Protein AF-A0A1J5PMN8-F1 (afdb_monomer)

InterPro domains:
  IPR001736 Phospholipase D/Transphosphatidylase [PS50035] (38-65)
  IPR025202 Cardiolipin synthase-like, phospholipase D-like domain [PF13091] (2-88)

Solvent-accessible surface area (backbone atoms only — not comparable to full-atom values): 7865 Å² total; per-residue (Å²): 140,86,50,77,46,81,40,65,54,76,64,94,46,71,68,59,50,45,34,53,51,46,50,47,54,55,41,44,73,73,63,36,45,40,27,30,34,70,90,63,89,69,78,79,35,69,50,67,49,95,42,48,26,27,38,47,32,80,54,60,102,42,67,70,44,77,74,75,51,95,64,65,68,48,77,44,82,36,44,71,58,12,40,54,51,48,51,52,53,55,58,52,51,77,72,25,49,78,61,46,80,81,67,61,57,80,78,54,63,80,85,55,48,65,60,38,40,50,52,37,49,51,50,50,49,60,52,60,60,68,76,80,121

Sequence (133 aa):
MRVTLLLQGRVDYRAAAWAARALYRELIAAGVRIYEYQRAYLHGKVAVVDETWATVGSSNIDPLSLLVNREANLLVRDPHFAHALAEHVRGELVHALPINHANLDKRVAWWIRPLVALAARLFIAIAGGARNY

Structure (mmCIF, N/CA/C/O backbone):
data_AF-A0A1J5PMN8-F1
#
_entry.id   AF-A0A1J5PMN8-F1
#
loop_
_atom_site.group_PDB
_atom_site.id
_atom_site.type_symbol
_atom_site.label_atom_id
_atom_site.label_alt_id
_atom_site.label_comp_id
_atom_site.label_asym_id
_atom_site.label_entity_id
_atom_site.label_seq_id
_atom_site.pdbx_PDB_ins_code
_atom_site.Cartn_x
_atom_site.Cartn_y
_atom_site.Cartn_z
_atom_site.occupancy
_atom_site.B_iso_or_equiv
_atom_site.auth_seq_id
_atom_site.auth_comp_id
_atom_site.auth_asym_id
_atom_site.auth_atom_id
_atom_site.pdbx_PDB_model_num
ATOM 1 N N . MET A 1 1 ? -14.250 -4.004 -6.377 1.00 67.12 1 MET A N 1
ATOM 2 C CA . MET A 1 1 ? -13.428 -3.660 -5.193 1.00 67.12 1 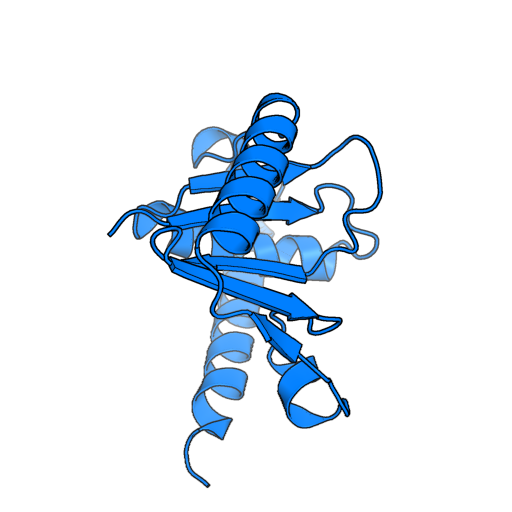MET A CA 1
ATOM 3 C C . MET A 1 1 ? -12.498 -2.509 -5.538 1.00 67.12 1 MET A C 1
ATOM 5 O O . MET A 1 1 ? -12.070 -2.425 -6.682 1.00 67.12 1 MET A O 1
ATOM 9 N N . ARG A 1 2 ? -12.218 -1.611 -4.588 1.00 84.25 2 ARG A N 1
ATOM 10 C CA . ARG A 1 2 ? -11.288 -0.484 -4.763 1.00 84.25 2 ARG A CA 1
ATOM 11 C C . ARG A 1 2 ? -10.089 -0.712 -3.851 1.00 84.25 2 ARG A C 1
ATOM 13 O O . ARG A 1 2 ? -10.276 -0.823 -2.648 1.00 84.25 2 ARG A O 1
ATOM 20 N N . VAL A 1 3 ? -8.889 -0.769 -4.422 1.00 86.62 3 VAL A N 1
ATOM 21 C CA . VAL A 1 3 ? -7.642 -0.966 -3.671 1.00 86.62 3 VAL A CA 1
ATOM 22 C C . VAL A 1 3 ? -6.749 0.248 -3.880 1.00 86.62 3 VAL A C 1
ATOM 24 O O . VAL A 1 3 ? -6.505 0.660 -5.018 1.00 86.62 3 VAL A O 1
ATOM 27 N N . THR A 1 4 ? -6.266 0.810 -2.776 1.00 88.31 4 THR A N 1
ATOM 28 C CA . THR A 1 4 ? -5.310 1.916 -2.768 1.00 88.31 4 THR A CA 1
ATOM 29 C C . THR A 1 4 ? -4.078 1.484 -1.989 1.00 88.31 4 THR A C 1
ATOM 31 O O . THR A 1 4 ? -4.200 1.003 -0.867 1.00 88.31 4 THR A O 1
ATOM 34 N N . LEU A 1 5 ? -2.904 1.664 -2.583 1.00 87.44 5 LEU A N 1
ATOM 35 C CA . LEU A 1 5 ? -1.612 1.371 -1.979 1.00 87.44 5 LEU A CA 1
ATOM 36 C C . LEU A 1 5 ? -0.842 2.673 -1.776 1.00 87.44 5 LEU A C 1
ATOM 38 O O . LEU A 1 5 ? -0.672 3.449 -2.718 1.00 87.44 5 LEU A O 1
ATOM 42 N N . LEU A 1 6 ? -0.356 2.881 -0.556 1.00 85.25 6 LEU A N 1
ATOM 43 C CA . LEU A 1 6 ? 0.591 3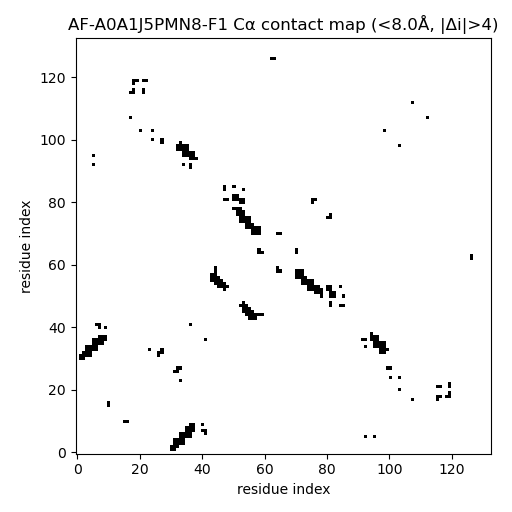.934 -0.209 1.00 85.25 6 LEU A CA 1
ATOM 44 C C . LEU A 1 6 ? 1.936 3.273 0.093 1.00 85.25 6 LEU A C 1
ATOM 46 O O . LEU A 1 6 ? 2.034 2.449 0.998 1.00 85.25 6 LEU A O 1
ATOM 50 N N . LEU A 1 7 ? 2.951 3.598 -0.699 1.00 83.31 7 LEU A N 1
ATOM 51 C CA . LEU A 1 7 ? 4.252 2.935 -0.684 1.00 83.31 7 LEU A CA 1
ATOM 52 C C . LEU A 1 7 ? 5.370 3.947 -0.459 1.00 83.31 7 LEU A C 1
ATOM 54 O O . LEU A 1 7 ? 5.228 5.132 -0.753 1.00 83.31 7 LEU A O 1
ATOM 58 N N . GLN A 1 8 ? 6.504 3.481 0.053 1.00 79.19 8 GLN A N 1
ATOM 59 C CA . GLN A 1 8 ? 7.666 4.333 0.272 1.00 79.19 8 GLN A CA 1
ATOM 60 C C . GLN A 1 8 ? 8.294 4.745 -1.068 1.00 79.19 8 GLN A C 1
ATOM 62 O O . GLN A 1 8 ? 8.717 3.899 -1.853 1.00 79.19 8 GLN A O 1
ATOM 67 N N . GLY A 1 9 ? 8.392 6.053 -1.322 1.00 70.38 9 GLY A N 1
ATOM 68 C CA . GLY A 1 9 ? 8.978 6.596 -2.551 1.00 70.38 9 GLY A CA 1
ATOM 69 C C . GLY A 1 9 ? 10.508 6.686 -2.543 1.00 70.38 9 GLY A C 1
ATOM 70 O O .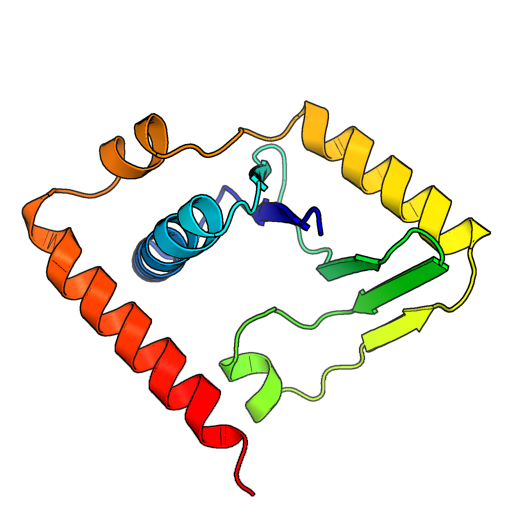 GLY A 1 9 ? 11.135 6.665 -3.605 1.00 70.38 9 GLY A O 1
ATOM 71 N N . ARG A 1 10 ? 11.136 6.771 -1.359 1.00 66.44 10 ARG A N 1
ATOM 72 C CA . ARG A 1 10 ? 12.602 6.720 -1.220 1.00 66.44 10 ARG A CA 1
ATOM 73 C C . ARG A 1 10 ? 13.063 5.272 -1.111 1.00 66.44 10 ARG A C 1
ATOM 75 O O . ARG A 1 10 ? 12.791 4.622 -0.109 1.00 66.44 10 ARG A O 1
ATOM 82 N N . VAL A 1 11 ? 13.761 4.787 -2.134 1.00 62.72 11 VAL A N 1
ATOM 83 C CA . VAL A 1 11 ? 14.278 3.416 -2.165 1.00 62.72 11 VAL A CA 1
ATOM 84 C C . VAL A 1 11 ? 15.786 3.431 -1.946 1.00 62.72 11 VAL A C 1
ATOM 86 O O . VAL A 1 11 ? 16.504 4.033 -2.743 1.00 62.72 11 VAL A O 1
ATOM 89 N N . ASP A 1 12 ? 16.257 2.729 -0.914 1.00 58.50 12 ASP A N 1
ATOM 90 C CA . ASP A 1 12 ? 17.692 2.584 -0.620 1.00 58.50 12 ASP A CA 1
ATOM 91 C C . ASP A 1 12 ? 18.410 1.693 -1.651 1.00 58.50 12 ASP A C 1
ATOM 93 O O . ASP A 1 12 ? 19.581 1.896 -1.965 1.00 58.50 12 ASP A O 1
ATOM 97 N N . TYR A 1 13 ? 17.687 0.744 -2.259 1.00 63.06 13 TYR A N 1
ATOM 98 C CA . TYR A 1 13 ? 18.232 -0.221 -3.217 1.00 63.06 13 TYR A CA 1
ATOM 99 C C . TYR A 1 13 ? 17.570 -0.106 -4.596 1.00 63.06 13 TYR A C 1
ATOM 101 O O . TYR A 1 13 ? 16.401 -0.444 -4.794 1.00 63.06 13 TYR A O 1
ATOM 109 N N . ARG A 1 14 ? 18.347 0.307 -5.606 1.00 63.62 14 ARG A N 1
ATOM 110 C CA . ARG A 1 14 ? 17.866 0.506 -6.991 1.00 63.62 14 ARG A CA 1
ATOM 111 C C . ARG A 1 14 ? 17.273 -0.762 -7.619 1.00 63.62 14 ARG A C 1
ATOM 113 O O . ARG A 1 14 ? 16.316 -0.659 -8.380 1.00 63.62 14 ARG A O 1
ATOM 120 N N . ALA A 1 15 ? 17.798 -1.940 -7.276 1.00 61.47 15 ALA A N 1
ATOM 121 C CA . ALA A 1 15 ? 17.284 -3.222 -7.760 1.00 61.47 15 ALA A CA 1
ATOM 122 C C . ALA A 1 15 ? 15.874 -3.528 -7.223 1.00 61.47 15 ALA A C 1
ATOM 124 O O . ALA A 1 15 ? 14.987 -3.889 -7.997 1.00 61.47 15 ALA A O 1
ATOM 125 N N . ALA A 1 16 ? 15.637 -3.290 -5.929 1.00 63.84 16 ALA A N 1
ATOM 126 C CA . ALA A 1 16 ? 14.315 -3.432 -5.320 1.00 63.84 16 ALA A CA 1
ATOM 127 C C . ALA A 1 16 ? 13.311 -2.436 -5.924 1.00 63.84 16 ALA A C 1
ATOM 129 O O . ALA A 1 16 ? 12.178 -2.803 -6.230 1.00 63.84 16 ALA A O 1
ATOM 130 N N . ALA A 1 17 ? 13.751 -1.202 -6.206 1.00 67.44 17 ALA A N 1
ATOM 131 C CA . ALA A 1 17 ? 12.924 -0.206 -6.889 1.00 67.44 17 ALA A CA 1
ATOM 132 C C . ALA A 1 17 ? 12.456 -0.688 -8.272 1.00 67.44 17 ALA A C 1
ATOM 134 O O . ALA A 1 17 ? 11.332 -0.411 -8.688 1.00 67.44 17 ALA A O 1
ATOM 135 N N . TRP A 1 18 ? 13.315 -1.392 -9.011 1.00 68.06 18 TRP A N 1
ATOM 136 C CA . TRP A 1 18 ? 12.968 -1.928 -10.324 1.00 68.06 18 TRP A CA 1
ATOM 137 C C . TRP A 1 18 ? 11.965 -3.078 -10.233 1.00 68.06 18 TRP A C 1
ATOM 139 O O . TRP A 1 18 ? 10.971 -3.055 -10.960 1.00 68.06 18 TRP A O 1
ATOM 149 N N . ALA A 1 19 ? 12.177 -4.027 -9.318 1.00 66.06 19 ALA A N 1
ATOM 150 C CA . ALA A 1 19 ? 11.246 -5.130 -9.088 1.00 66.06 19 ALA A CA 1
ATOM 151 C C . ALA A 1 19 ? 9.858 -4.623 -8.653 1.00 66.06 19 ALA A C 1
ATOM 153 O O . ALA A 1 19 ? 8.850 -4.985 -9.262 1.00 66.06 19 ALA A O 1
ATOM 154 N N . ALA A 1 20 ? 9.808 -3.696 -7.689 1.00 69.38 20 ALA A N 1
ATOM 155 C CA . ALA A 1 20 ? 8.567 -3.061 -7.245 1.00 69.38 20 ALA A CA 1
ATOM 156 C C . ALA A 1 20 ? 7.820 -2.384 -8.407 1.00 69.38 20 ALA A C 1
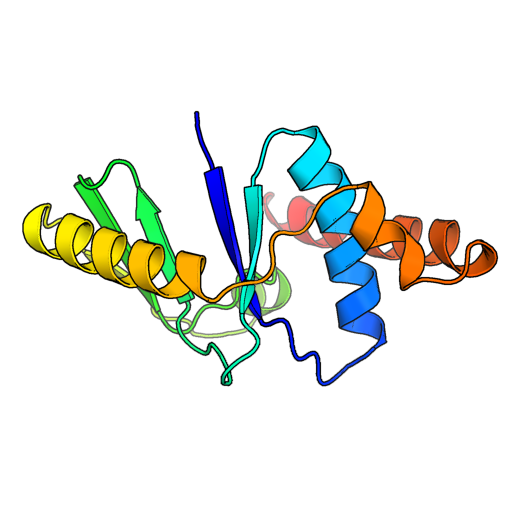ATOM 158 O O . ALA A 1 20 ? 6.609 -2.524 -8.546 1.00 69.38 20 ALA A O 1
ATOM 159 N N . ARG A 1 21 ? 8.536 -1.710 -9.314 1.00 74.12 21 ARG A N 1
ATOM 160 C CA . ARG A 1 21 ? 7.921 -1.044 -10.475 1.00 74.12 21 ARG A CA 1
ATOM 161 C C . ARG A 1 21 ? 7.378 -2.000 -11.526 1.00 74.12 21 ARG A C 1
ATOM 163 O O . ARG A 1 21 ? 6.394 -1.658 -12.181 1.00 74.12 21 ARG A O 1
ATOM 170 N N . ALA A 1 22 ? 7.988 -3.171 -11.709 1.00 72.50 22 ALA A N 1
ATOM 171 C CA . ALA A 1 22 ? 7.398 -4.202 -12.560 1.00 72.50 22 ALA A CA 1
ATOM 172 C C . ALA A 1 22 ? 6.039 -4.644 -11.999 1.00 72.50 22 ALA A C 1
ATOM 174 O O . ALA A 1 22 ? 5.065 -4.699 -12.747 1.00 72.50 22 ALA A O 1
ATOM 175 N N . LEU A 1 23 ? 5.949 -4.819 -10.677 1.00 73.25 23 LEU A N 1
ATOM 176 C CA . LEU A 1 23 ? 4.695 -5.137 -9.999 1.00 73.25 23 LEU A CA 1
ATOM 177 C C . LEU A 1 23 ? 3.678 -3.984 -10.082 1.00 73.25 23 LEU A C 1
ATOM 179 O O . LEU A 1 23 ? 2.500 -4.226 -10.329 1.00 73.25 23 LEU A O 1
ATOM 183 N N . TYR A 1 24 ? 4.111 -2.721 -9.962 1.00 82.25 24 TYR A N 1
ATOM 184 C CA . TYR A 1 24 ? 3.213 -1.560 -10.084 1.00 82.25 24 TYR A CA 1
ATOM 185 C C . TYR A 1 24 ? 2.473 -1.547 -11.416 1.00 82.25 24 TYR A C 1
ATOM 187 O O . TYR A 1 24 ? 1.300 -1.194 -11.463 1.00 82.25 24 TYR A O 1
ATOM 195 N N . ARG A 1 25 ? 3.142 -1.933 -12.507 1.00 78.25 25 ARG A N 1
ATOM 196 C CA . ARG A 1 25 ? 2.514 -1.988 -13.829 1.00 78.25 25 ARG A CA 1
ATOM 197 C C . ARG A 1 25 ? 1.338 -2.960 -13.853 1.00 78.25 25 ARG A C 1
ATOM 199 O O . ARG A 1 25 ? 0.295 -2.608 -14.397 1.00 78.25 25 ARG A O 1
ATOM 206 N N . GLU A 1 26 ? 1.514 -4.147 -13.283 1.00 77.19 26 GLU A N 1
ATOM 207 C CA . GLU A 1 26 ? 0.472 -5.176 -13.220 1.00 77.19 26 GLU A CA 1
ATOM 208 C C . GLU A 1 26 ? -0.660 -4.757 -12.269 1.00 77.19 26 GLU A C 1
ATOM 210 O O . GLU A 1 26 ? -1.832 -4.858 -12.623 1.00 77.19 26 GLU A O 1
ATOM 215 N N . LEU A 1 27 ? -0.323 -4.178 -11.113 1.00 81.38 27 LEU A N 1
ATOM 216 C CA . LEU A 1 27 ? -1.297 -3.682 -10.136 1.00 81.38 27 LEU A CA 1
ATOM 217 C C . LEU A 1 27 ? -2.146 -2.525 -10.685 1.00 81.38 27 LEU A C 1
ATOM 219 O O . LEU A 1 27 ? -3.369 -2.543 -10.548 1.00 81.38 27 LEU A O 1
ATOM 223 N N . ILE A 1 28 ? -1.529 -1.540 -11.344 1.00 84.75 28 ILE A N 1
ATOM 224 C CA . ILE A 1 28 ? -2.260 -0.424 -11.967 1.00 84.75 28 ILE A CA 1
ATOM 225 C C . ILE A 1 28 ? -3.163 -0.948 -13.091 1.00 84.75 28 ILE A C 1
ATOM 227 O O . ILE A 1 28 ? -4.315 -0.526 -13.183 1.00 84.75 28 ILE A O 1
ATOM 231 N N . ALA A 1 29 ? -2.687 -1.905 -13.900 1.00 81.62 29 ALA A N 1
ATOM 232 C CA . ALA A 1 29 ? -3.506 -2.545 -14.932 1.00 81.62 29 ALA A CA 1
ATOM 233 C C . ALA A 1 29 ? -4.707 -3.313 -14.342 1.00 81.62 29 ALA A C 1
ATOM 235 O O . ALA A 1 29 ? -5.770 -3.346 -14.955 1.00 81.62 29 ALA A O 1
ATOM 236 N N . ALA A 1 30 ? -4.572 -3.863 -13.131 1.00 82.94 30 ALA A N 1
ATOM 237 C CA . ALA A 1 30 ? -5.660 -4.485 -12.373 1.00 82.94 30 ALA A CA 1
ATOM 238 C C . ALA A 1 30 ? -6.594 -3.474 -11.665 1.00 82.94 30 ALA A C 1
ATOM 240 O O . ALA A 1 30 ? -7.517 -3.876 -10.957 1.00 82.94 30 ALA A O 1
ATOM 241 N N . GLY A 1 31 ? -6.380 -2.163 -11.837 1.00 84.19 31 GLY A N 1
ATOM 242 C CA . GLY A 1 31 ? -7.214 -1.103 -11.261 1.00 84.19 31 GLY A CA 1
ATOM 243 C C . GLY A 1 31 ? -6.807 -0.646 -9.855 1.00 84.19 31 GLY A C 1
ATOM 244 O O . GLY A 1 31 ? -7.552 0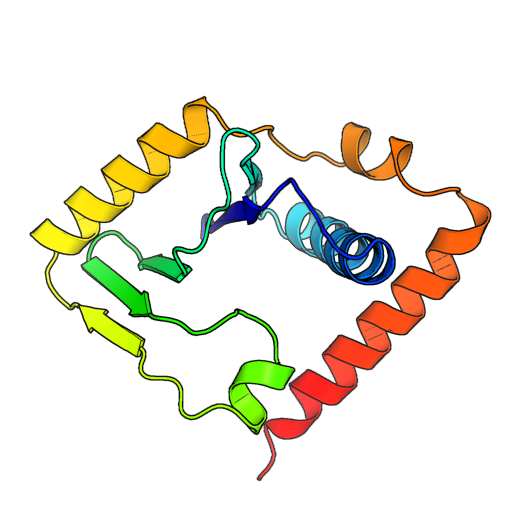.105 -9.218 1.00 84.19 31 GLY A O 1
ATOM 245 N N . VAL A 1 32 ? -5.637 -1.065 -9.361 1.00 87.38 32 VAL A N 1
ATOM 246 C CA . VAL A 1 32 ? -5.084 -0.617 -8.074 1.00 87.38 32 VAL A CA 1
ATOM 247 C C . VAL A 1 32 ? -4.511 0.792 -8.213 1.00 87.38 32 VAL A C 1
ATOM 249 O O . VAL A 1 32 ? -3.752 1.086 -9.137 1.00 87.38 32 VAL A O 1
ATOM 252 N N . ARG A 1 33 ? -4.838 1.680 -7.270 1.00 88.69 33 ARG A N 1
ATOM 253 C CA . ARG A 1 33 ? -4.266 3.033 -7.217 1.00 88.69 33 ARG A CA 1
ATOM 254 C C . ARG A 1 33 ? -3.018 3.029 -6.350 1.00 88.69 33 ARG A C 1
ATOM 256 O O . ARG A 1 33 ? -3.089 2.608 -5.202 1.00 88.69 33 ARG A O 1
ATOM 263 N N . ILE A 1 34 ? -1.900 3.512 -6.879 1.00 87.25 34 ILE A N 1
ATOM 264 C CA . ILE A 1 34 ? -0.613 3.515 -6.176 1.00 87.25 34 ILE A CA 1
ATOM 265 C C . ILE A 1 34 ? -0.159 4.952 -5.937 1.00 87.25 34 ILE A C 1
ATOM 267 O O . ILE A 1 34 ? -0.198 5.780 -6.848 1.00 87.25 34 ILE A O 1
ATOM 271 N N . TYR A 1 35 ? 0.304 5.222 -4.722 1.00 87.75 35 TYR A N 1
ATOM 272 C CA . TYR A 1 35 ? 0.851 6.501 -4.294 1.00 87.75 35 TYR A CA 1
ATOM 273 C C . TYR A 1 35 ? 2.211 6.286 -3.621 1.00 87.75 35 TYR A C 1
ATOM 275 O O . TYR A 1 35 ? 2.367 5.360 -2.830 1.00 87.75 35 TYR A O 1
ATOM 283 N N . GLU A 1 36 ? 3.194 7.133 -3.922 1.00 84.94 36 GLU A N 1
ATOM 284 C CA . GLU A 1 36 ? 4.522 7.108 -3.301 1.00 84.94 36 GLU A CA 1
ATOM 285 C C . GLU A 1 36 ? 4.671 8.239 -2.275 1.00 84.94 36 GLU A C 1
ATOM 287 O O . GLU A 1 36 ? 4.619 9.422 -2.621 1.00 84.94 36 GLU A O 1
ATOM 292 N N . TYR A 1 37 ? 4.905 7.883 -1.014 1.00 81.25 37 TYR A N 1
ATOM 293 C CA . TYR A 1 37 ? 5.190 8.821 0.065 1.00 81.25 37 TYR A CA 1
ATOM 294 C C . TYR A 1 37 ? 6.639 9.327 -0.015 1.00 81.25 37 TYR A C 1
ATOM 296 O O . TYR A 1 37 ? 7.575 8.535 -0.133 1.00 81.25 37 TYR A O 1
ATOM 304 N N . GLN A 1 38 ? 6.836 10.650 0.032 1.00 74.12 38 GLN A N 1
ATOM 305 C CA . GLN A 1 38 ? 8.144 11.285 -0.221 1.00 74.12 38 GLN A CA 1
ATOM 306 C C . GLN A 1 38 ? 8.720 12.064 0.977 1.00 74.12 38 GLN A C 1
ATOM 308 O O . GLN A 1 38 ? 9.905 12.407 0.959 1.00 74.12 38 GLN A O 1
ATOM 313 N N . ARG A 1 39 ? 7.910 12.374 2.003 1.00 65.19 39 ARG A N 1
ATOM 314 C CA . ARG A 1 39 ? 8.298 13.304 3.087 1.00 65.19 39 ARG A CA 1
ATOM 315 C C . ARG A 1 39 ? 9.198 12.668 4.146 1.00 65.19 39 ARG A C 1
ATOM 317 O O . ARG A 1 39 ? 10.095 13.339 4.644 1.00 65.19 39 ARG A O 1
ATOM 324 N N . ALA A 1 40 ? 8.983 11.398 4.478 1.00 61.97 40 ALA A N 1
ATOM 325 C CA . ALA A 1 40 ? 9.762 10.674 5.484 1.00 61.97 40 ALA A CA 1
ATOM 326 C C . ALA A 1 40 ? 9.823 9.174 5.156 1.00 61.97 40 ALA A C 1
ATOM 328 O O . ALA A 1 40 ? 9.242 8.726 4.166 1.00 61.97 40 ALA A O 1
ATOM 329 N N . TYR A 1 41 ? 10.541 8.394 5.965 1.00 54.75 41 TYR A N 1
ATOM 330 C CA . TYR A 1 41 ? 10.480 6.936 5.884 1.00 54.75 41 TYR A CA 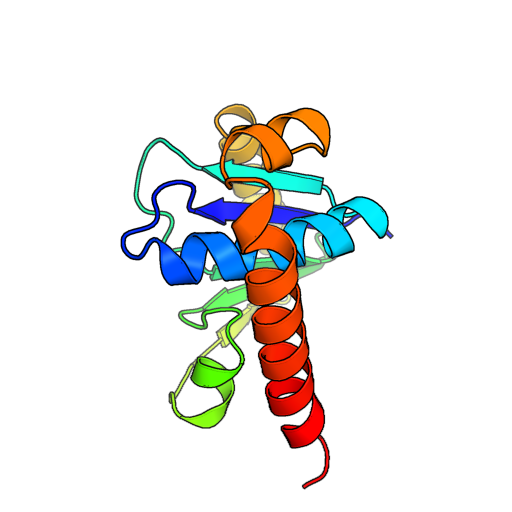1
ATOM 331 C C . TYR A 1 41 ? 9.139 6.431 6.426 1.00 54.75 41 TYR A C 1
ATOM 333 O O . TYR A 1 41 ? 8.845 6.561 7.613 1.00 54.75 41 TYR A O 1
ATOM 341 N N . LEU A 1 42 ? 8.316 5.862 5.548 1.00 59.88 42 LEU A N 1
ATOM 342 C CA . LEU A 1 42 ? 7.074 5.183 5.886 1.00 59.88 42 LEU A CA 1
ATOM 343 C C . LEU A 1 42 ? 7.408 3.771 6.388 1.00 59.88 42 LEU A C 1
ATOM 345 O O . LEU A 1 42 ? 7.587 2.843 5.604 1.00 59.88 42 LEU A O 1
ATOM 349 N N . HIS A 1 43 ? 7.518 3.615 7.707 1.00 62.53 43 HIS A N 1
ATOM 350 C CA . HIS A 1 43 ? 7.738 2.310 8.349 1.00 62.53 43 HIS A CA 1
ATOM 351 C C . HIS A 1 43 ? 6.438 1.604 8.762 1.00 62.53 43 HIS A C 1
ATOM 353 O O . HIS A 1 43 ? 6.473 0.438 9.158 1.00 62.53 43 HIS A O 1
ATOM 359 N N . GLY A 1 44 ? 5.299 2.297 8.679 1.00 64.44 44 GLY A N 1
ATOM 360 C CA . GLY A 1 44 ? 3.999 1.737 9.031 1.00 64.44 44 GLY A CA 1
ATOM 361 C C . GLY A 1 44 ? 3.542 0.713 7.998 1.00 64.44 44 GLY A C 1
ATOM 362 O O . GLY A 1 44 ? 3.323 1.064 6.841 1.00 64.44 44 GLY A O 1
ATOM 363 N N . LYS A 1 45 ? 3.366 -0.544 8.419 1.00 76.00 45 LYS A N 1
ATOM 364 C CA . LYS A 1 45 ? 2.674 -1.558 7.617 1.00 76.00 45 LYS A CA 1
ATOM 365 C C . LYS A 1 45 ? 1.281 -1.720 8.164 1.00 76.00 45 LYS A C 1
ATOM 367 O O . LYS A 1 45 ? 1.051 -2.370 9.185 1.00 76.00 45 LYS A O 1
ATOM 372 N N . VAL A 1 46 ? 0.376 -1.032 7.493 1.00 81.19 46 VAL A N 1
ATOM 373 C CA . VAL A 1 46 ? -1.019 -0.969 7.878 1.00 81.19 46 VAL A CA 1
ATOM 374 C C . VAL A 1 46 ? -1.897 -1.301 6.687 1.00 81.19 46 VAL A C 1
ATOM 376 O O . VAL A 1 46 ? -1.592 -0.930 5.555 1.00 81.19 46 VAL A O 1
ATOM 379 N N . ALA A 1 47 ? -2.992 -2.000 6.949 1.00 84.88 47 ALA A N 1
ATOM 380 C CA . ALA A 1 47 ? -4.036 -2.259 5.973 1.00 84.88 47 ALA A CA 1
ATOM 381 C C . ALA A 1 47 ? -5.384 -2.024 6.643 1.00 84.88 47 ALA A C 1
ATOM 383 O O . ALA A 1 47 ? -5.577 -2.426 7.787 1.00 84.88 47 ALA A O 1
ATOM 384 N N . VAL A 1 48 ? -6.309 -1.383 5.937 1.00 85.31 48 VAL A N 1
ATOM 385 C CA . VAL A 1 48 ? -7.691 -1.199 6.390 1.00 85.31 48 VAL A CA 1
ATOM 386 C C . VAL A 1 48 ? -8.608 -1.787 5.334 1.00 85.31 48 VAL A C 1
ATOM 388 O O . VAL A 1 48 ? -8.424 -1.522 4.144 1.00 85.31 48 VAL A O 1
ATOM 391 N N . VAL A 1 49 ? -9.584 -2.582 5.765 1.00 85.88 49 VAL A N 1
ATOM 392 C CA . VAL A 1 49 ? -10.549 -3.231 4.875 1.00 85.88 49 VAL A CA 1
ATOM 393 C C . VAL A 1 49 ? -11.955 -2.829 5.287 1.00 85.88 49 VAL A C 1
ATOM 395 O O . VAL A 1 49 ? -12.354 -3.005 6.438 1.00 85.88 49 VAL A O 1
ATOM 398 N N . ASP A 1 50 ? -12.681 -2.248 4.331 1.00 85.00 50 ASP A N 1
ATOM 399 C CA . ASP A 1 50 ? -14.075 -1.805 4.449 1.00 85.00 50 ASP A CA 1
ATOM 400 C C . ASP A 1 50 ? -14.374 -0.926 5.677 1.00 85.00 50 ASP A C 1
ATOM 402 O O . ASP A 1 50 ? -15.521 -0.814 6.087 1.00 85.00 50 ASP A O 1
ATOM 406 N N . GLU A 1 51 ? -13.344 -0.326 6.287 1.00 80.44 51 GLU A N 1
ATOM 407 C CA . GLU A 1 51 ? -13.430 0.401 7.566 1.00 80.44 51 GLU A CA 1
ATOM 408 C C . GLU A 1 51 ? -14.017 -0.434 8.721 1.00 80.44 51 GLU A C 1
ATOM 410 O O . GLU A 1 51 ? -14.431 0.099 9.745 1.00 80.44 51 GLU A O 1
ATOM 415 N N . THR A 1 52 ? -14.025 -1.760 8.580 1.00 79.62 52 THR A N 1
ATOM 416 C CA . THR A 1 52 ? -14.562 -2.690 9.585 1.00 79.62 52 THR A CA 1
ATOM 417 C C . THR A 1 52 ? -13.460 -3.338 10.408 1.00 79.62 52 THR A C 1
ATOM 419 O O . THR A 1 52 ? -13.660 -3.672 11.576 1.00 79.62 52 THR A O 1
ATOM 422 N N . TRP A 1 53 ? -12.282 -3.515 9.813 1.00 83.88 53 TRP A N 1
ATOM 423 C CA . TRP A 1 53 ? -11.109 -4.032 10.496 1.00 83.88 53 TRP A CA 1
ATOM 424 C C . TRP A 1 53 ? -9.827 -3.510 9.857 1.00 83.88 53 TRP A C 1
ATOM 426 O O . TRP A 1 53 ? -9.790 -3.092 8.695 1.00 83.88 53 TRP A O 1
ATOM 436 N N . ALA A 1 54 ? -8.759 -3.550 10.642 1.00 83.25 54 ALA A N 1
ATOM 437 C CA . ALA A 1 54 ? -7.440 -3.134 10.218 1.00 83.25 54 ALA A CA 1
ATOM 438 C C . ALA A 1 54 ? -6.358 -4.096 10.703 1.00 83.25 54 ALA A C 1
ATOM 440 O O . ALA A 1 54 ? -6.526 -4.804 11.697 1.00 83.25 54 ALA A O 1
ATOM 441 N N . THR A 1 55 ? -5.223 -4.095 10.014 1.00 80.44 55 THR A N 1
ATOM 442 C CA . THR A 1 55 ? -4.000 -4.756 10.466 1.00 80.44 55 THR A CA 1
ATOM 443 C C . THR A 1 55 ? -2.940 -3.708 10.711 1.00 80.44 55 THR A C 1
ATOM 445 O O . THR A 1 55 ? -2.741 -2.842 9.860 1.00 80.44 55 THR A O 1
ATOM 448 N N . VAL A 1 56 ? -2.211 -3.828 11.812 1.00 77.31 56 VAL A N 1
ATOM 449 C CA . VAL A 1 56 ? -1.000 -3.046 12.066 1.00 77.31 56 VAL A CA 1
ATOM 450 C C . VAL A 1 56 ? 0.095 -4.016 12.465 1.00 77.31 56 VAL A C 1
ATOM 452 O O . VAL A 1 56 ? -0.112 -4.875 13.323 1.00 77.31 56 VAL A O 1
ATOM 455 N N . GLY A 1 57 ? 1.265 -3.898 11.854 1.00 68.31 57 GLY A N 1
ATOM 456 C CA . GLY A 1 57 ? 2.377 -4.754 12.225 1.00 68.31 57 GLY A CA 1
ATOM 457 C C . GLY A 1 57 ? 3.708 -4.317 11.649 1.00 68.31 57 GLY A C 1
ATOM 458 O O . GLY A 1 57 ? 3.839 -3.277 11.002 1.00 68.31 57 GLY A O 1
ATOM 459 N N . SER A 1 58 ? 4.714 -5.142 11.911 1.00 55.31 58 SER A N 1
ATOM 460 C CA . SER A 1 58 ? 6.066 -4.987 11.381 1.00 55.31 58 SER A CA 1
ATOM 461 C C . SER A 1 58 ? 6.291 -5.776 10.089 1.00 55.31 58 SER A C 1
ATOM 463 O O . SER A 1 58 ? 7.383 -5.682 9.527 1.00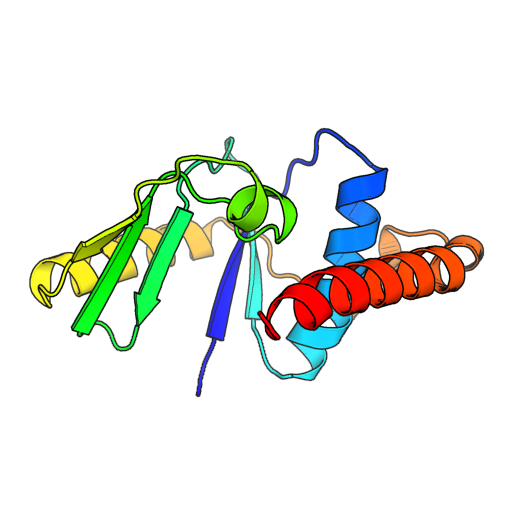 55.31 58 SER A O 1
ATOM 465 N N . SER A 1 59 ? 5.277 -6.474 9.566 1.00 50.94 59 SER A N 1
ATOM 466 C CA . SER A 1 59 ? 5.405 -7.306 8.362 1.00 50.94 59 SER A CA 1
ATOM 467 C C . SER A 1 59 ? 5.538 -6.480 7.090 1.00 50.94 59 SER A C 1
ATOM 469 O O . SER A 1 59 ? 4.626 -5.742 6.721 1.00 50.94 59 SER A O 1
ATOM 471 N N . ASN A 1 60 ? 6.670 -6.592 6.394 1.00 55.56 60 ASN A N 1
ATOM 472 C CA . ASN A 1 60 ? 6.744 -6.134 5.006 1.00 55.56 60 ASN A CA 1
ATOM 473 C C . ASN A 1 60 ? 5.819 -7.024 4.160 1.00 55.56 60 ASN A C 1
ATOM 475 O O . ASN A 1 60 ? 5.803 -8.236 4.355 1.00 55.56 60 ASN A O 1
ATOM 479 N N . ILE A 1 61 ? 5.086 -6.460 3.193 1.00 50.12 61 ILE A N 1
ATOM 480 C CA . ILE A 1 61 ? 4.434 -7.258 2.135 1.00 50.12 61 ILE A CA 1
ATOM 481 C C . ILE A 1 61 ? 5.533 -7.704 1.159 1.00 50.12 61 ILE A C 1
ATOM 483 O O . ILE A 1 61 ? 5.616 -7.248 0.023 1.00 50.12 61 ILE A O 1
ATOM 487 N N . ASP A 1 62 ? 6.437 -8.539 1.657 1.00 50.22 62 ASP A N 1
ATOM 488 C CA . ASP A 1 62 ? 7.524 -9.153 0.920 1.00 50.22 62 ASP A CA 1
ATOM 489 C C . ASP A 1 62 ? 7.491 -10.653 1.252 1.00 50.22 62 ASP A C 1
ATOM 491 O O . ASP A 1 62 ? 7.501 -11.022 2.431 1.00 50.22 62 ASP A O 1
ATOM 495 N N . PRO A 1 63 ? 7.391 -11.540 0.253 1.00 42.72 63 PRO A N 1
ATOM 496 C CA . PRO A 1 63 ? 7.274 -12.975 0.488 1.00 42.72 63 PRO A CA 1
ATOM 497 C C . PRO A 1 63 ? 8.489 -13.584 1.204 1.00 42.72 63 PRO A C 1
ATOM 499 O O . PRO A 1 63 ? 8.364 -14.665 1.775 1.00 42.72 63 PRO A O 1
ATOM 502 N N . LEU A 1 64 ? 9.633 -12.889 1.254 1.00 44.97 64 LEU A N 1
ATOM 503 C CA . LEU A 1 64 ? 10.784 -13.292 2.071 1.00 44.97 64 LEU A CA 1
ATOM 504 C C . LEU A 1 64 ? 10.570 -13.067 3.580 1.00 44.97 64 LEU A C 1
ATOM 506 O O . LEU A 1 64 ? 11.116 -13.818 4.386 1.00 44.97 64 LEU A O 1
ATOM 510 N N . SER A 1 65 ? 9.756 -12.081 3.975 1.00 41.94 65 SER A N 1
ATOM 511 C CA . SER A 1 65 ? 9.454 -11.785 5.388 1.00 41.94 65 SER A CA 1
ATOM 512 C C . SER A 1 65 ? 8.528 -12.843 6.002 1.00 41.94 65 SER A C 1
ATOM 514 O O . SER A 1 65 ? 8.773 -13.304 7.115 1.00 41.94 65 SER A O 1
ATOM 516 N N . LEU A 1 66 ? 7.546 -13.323 5.227 1.00 42.44 66 LEU A N 1
ATOM 517 C CA . LEU A 1 66 ? 6.609 -14.383 5.631 1.00 42.44 66 LEU A CA 1
ATOM 518 C C . LEU A 1 66 ? 7.272 -15.760 5.828 1.00 42.44 66 LEU A C 1
ATOM 520 O O . LEU A 1 66 ? 6.709 -16.599 6.526 1.00 42.44 66 LEU A O 1
ATOM 524 N N . LEU A 1 67 ? 8.440 -16.005 5.218 1.00 41.38 67 LEU A N 1
ATOM 525 C CA . LEU A 1 67 ? 9.119 -17.308 5.259 1.00 41.38 67 LEU A CA 1
ATOM 526 C C . LEU A 1 67 ? 10.144 -17.451 6.395 1.00 41.38 67 LEU A C 1
ATOM 528 O O . LEU A 1 67 ? 10.458 -18.575 6.778 1.00 41.38 67 LEU A O 1
ATOM 532 N N . VAL A 1 68 ? 10.695 -16.348 6.916 1.00 41.16 68 VAL A N 1
ATOM 533 C CA . VAL A 1 68 ? 11.846 -16.399 7.846 1.00 41.16 68 VAL A CA 1
ATOM 534 C C . VAL A 1 68 ? 11.630 -15.583 9.122 1.00 41.16 68 VAL A C 1
ATOM 536 O O . VAL A 1 68 ? 12.269 -15.854 10.140 1.00 41.16 68 VAL A O 1
ATOM 539 N N . ASN A 1 69 ? 10.732 -14.598 9.122 1.00 44.25 69 ASN A N 1
ATOM 540 C CA . ASN A 1 69 ? 10.696 -13.606 10.185 1.00 44.25 69 ASN A CA 1
ATOM 541 C C . ASN A 1 69 ? 9.539 -13.882 11.163 1.00 44.25 69 ASN A C 1
ATOM 543 O O . ASN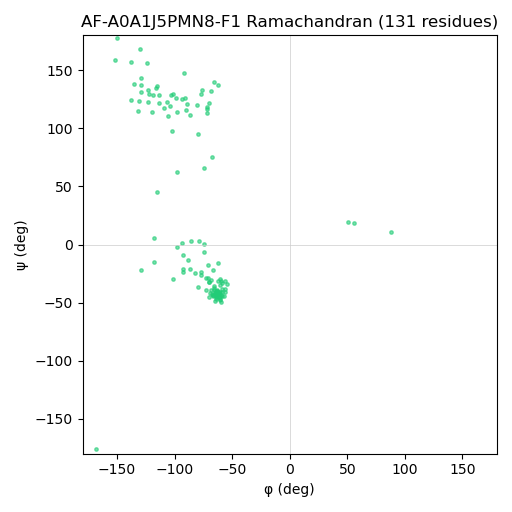 A 1 69 ? 8.392 -14.072 10.764 1.00 44.25 69 ASN A O 1
ATOM 547 N N . ARG A 1 70 ? 9.840 -13.925 12.468 1.00 43.09 70 ARG A N 1
ATOM 548 C CA . ARG A 1 70 ? 8.850 -14.026 13.558 1.00 43.09 70 ARG A CA 1
ATOM 549 C C . ARG A 1 70 ? 8.035 -12.731 13.631 1.00 43.09 70 ARG A C 1
ATOM 551 O O . ARG A 1 70 ? 8.275 -11.882 14.485 1.00 43.09 70 ARG A O 1
ATOM 558 N N . GLU A 1 71 ? 7.118 -12.551 12.694 1.00 52.47 71 GLU A N 1
ATOM 559 C CA . GLU A 1 71 ? 6.343 -11.326 12.541 1.00 52.47 71 GLU A CA 1
ATOM 560 C C . GLU A 1 71 ? 5.013 -11.420 13.288 1.00 52.47 71 GLU A C 1
ATOM 562 O O . GLU A 1 71 ? 4.220 -12.339 13.095 1.00 52.47 71 GLU A O 1
ATOM 567 N N . ALA A 1 72 ? 4.773 -10.445 14.162 1.00 54.75 72 ALA A N 1
ATOM 568 C CA . ALA A 1 72 ? 3.499 -10.260 14.835 1.00 54.75 72 ALA A CA 1
ATOM 569 C C . ALA A 1 72 ? 2.708 -9.178 14.089 1.00 54.75 72 ALA A C 1
ATOM 571 O O . ALA A 1 72 ? 3.103 -8.011 14.067 1.00 54.75 72 ALA A O 1
ATOM 572 N N . ASN A 1 73 ? 1.585 -9.563 13.482 1.00 64.12 73 ASN A N 1
ATOM 573 C CA . ASN A 1 73 ? 0.574 -8.625 13.002 1.00 64.12 73 ASN A CA 1
ATOM 574 C C . ASN A 1 73 ? -0.576 -8.604 14.000 1.00 64.12 73 ASN A C 1
ATOM 576 O O . ASN A 1 73 ? -1.114 -9.652 14.357 1.00 64.12 73 ASN A O 1
ATOM 580 N N . LEU A 1 74 ? -0.974 -7.412 14.428 1.00 70.12 74 LEU A N 1
ATOM 581 C CA . LEU A 1 74 ? -2.175 -7.230 15.223 1.00 70.12 74 LEU A CA 1
ATOM 582 C C . LEU A 1 74 ? -3.352 -7.017 14.277 1.00 70.12 74 LEU A C 1
ATOM 584 O O . LEU A 1 74 ? -3.354 -6.085 13.469 1.00 70.12 74 LEU A O 1
ATOM 588 N N . LEU A 1 75 ? -4.347 -7.895 14.381 1.00 80.94 75 LEU A N 1
ATOM 589 C CA . LEU A 1 75 ? -5.643 -7.721 13.741 1.00 80.94 75 LEU A CA 1
ATOM 590 C C . LEU A 1 75 ? -6.556 -6.965 14.706 1.00 80.94 75 LEU A C 1
ATOM 592 O O . LEU A 1 75 ? -6.901 -7.480 15.768 1.00 80.94 75 LEU A O 1
ATOM 596 N N . VAL A 1 76 ? -6.972 -5.765 14.322 1.00 82.56 76 VAL A N 1
ATOM 597 C CA . VAL A 1 76 ? -7.882 -4.936 15.110 1.00 82.56 76 VAL A CA 1
ATOM 598 C C . VAL A 1 76 ? -9.257 -4.966 14.449 1.00 82.56 76 VAL A C 1
ATOM 600 O O . VAL A 1 76 ? -9.446 -4.437 13.354 1.00 82.56 76 VAL A O 1
ATOM 603 N N . ARG A 1 77 ? -10.221 -5.617 15.108 1.00 84.31 77 ARG A N 1
ATOM 604 C CA . ARG A 1 77 ? -11.634 -5.683 14.693 1.00 84.31 77 ARG A CA 1
ATOM 605 C C . ARG A 1 77 ? -12.458 -4.648 15.452 1.00 84.31 77 ARG A C 1
ATOM 607 O O . ARG A 1 77 ? -13.340 -4.993 16.230 1.00 84.31 77 ARG A O 1
ATOM 614 N N . ASP A 1 78 ? -12.112 -3.389 15.245 1.00 86.75 78 ASP A N 1
ATOM 615 C CA . ASP A 1 78 ? -12.796 -2.245 15.833 1.00 86.75 78 ASP A CA 1
ATOM 616 C C . ASP A 1 78 ? -13.079 -1.229 14.710 1.00 86.75 78 ASP A C 1
ATOM 618 O O . ASP A 1 78 ? -12.124 -0.701 14.128 1.00 86.75 78 ASP A O 1
ATOM 622 N N . PRO A 1 79 ? -14.357 -0.961 14.380 1.00 87.00 79 PRO A N 1
ATOM 623 C CA . PRO A 1 79 ? -14.725 0.006 13.349 1.00 87.00 79 PRO A CA 1
ATOM 624 C C . PRO A 1 79 ? -14.252 1.435 13.644 1.00 87.00 79 PRO A C 1
ATOM 626 O O . PRO A 1 79 ? -13.872 2.150 12.721 1.00 87.00 79 PRO A O 1
ATOM 629 N N . HIS A 1 80 ? -14.221 1.863 14.911 1.00 88.56 80 HIS A N 1
ATOM 630 C CA . HIS A 1 80 ? -13.726 3.193 15.276 1.00 88.56 80 HIS A CA 1
ATOM 631 C C . HIS A 1 80 ? -12.228 3.305 15.008 1.00 88.56 80 HIS A C 1
ATOM 633 O O . HIS A 1 80 ? -11.773 4.288 14.420 1.00 88.56 80 HIS A O 1
ATOM 639 N N . PHE A 1 81 ? -11.465 2.279 15.386 1.00 86.50 81 PHE A N 1
ATOM 640 C CA . PHE A 1 81 ? -10.039 2.222 15.083 1.00 86.50 81 PHE A CA 1
ATOM 641 C C . PHE A 1 81 ? -9.781 2.159 13.573 1.00 86.50 81 PHE A C 1
ATOM 643 O O . PHE A 1 81 ? -8.950 2.905 13.053 1.00 86.50 81 PHE A O 1
ATOM 650 N N . ALA A 1 82 ? -10.497 1.288 12.858 1.00 87.56 82 ALA A N 1
ATOM 651 C CA . ALA A 1 82 ? -10.350 1.122 11.417 1.00 87.56 82 ALA A CA 1
ATOM 652 C C . ALA A 1 82 ? -10.669 2.423 10.663 1.00 87.56 82 ALA A C 1
ATOM 654 O O . ALA A 1 82 ? -9.924 2.799 9.757 1.00 87.56 82 ALA A O 1
ATOM 655 N N . HIS A 1 83 ? -11.714 3.144 11.075 1.00 88.31 83 HIS A N 1
ATOM 656 C CA . HIS A 1 83 ? -12.069 4.446 10.518 1.00 88.31 83 HIS A CA 1
ATOM 657 C C . HIS A 1 83 ? -10.995 5.507 10.797 1.00 88.31 83 HIS A C 1
ATOM 659 O O . HIS A 1 83 ? -10.529 6.168 9.870 1.00 88.31 83 HIS A O 1
ATOM 665 N N . ALA A 1 84 ? -10.531 5.629 12.046 1.00 89.00 84 ALA A N 1
ATOM 666 C CA . ALA A 1 84 ? -9.479 6.582 12.409 1.00 89.00 84 ALA A CA 1
ATOM 667 C C . ALA A 1 84 ? -8.178 6.336 11.625 1.00 89.00 84 ALA A C 1
ATOM 669 O O . ALA A 1 84 ? -7.541 7.273 11.139 1.00 89.00 84 ALA A O 1
ATOM 670 N N . LEU A 1 85 ? -7.800 5.067 11.451 1.00 86.62 85 LEU A N 1
ATOM 671 C CA . LEU A 1 85 ? -6.634 4.685 10.662 1.00 86.62 85 LEU A CA 1
ATOM 672 C C . LEU A 1 85 ? -6.834 4.961 9.165 1.00 86.62 85 LEU A C 1
ATOM 674 O O . LEU A 1 85 ? -5.904 5.423 8.504 1.00 86.62 85 LEU A O 1
ATOM 678 N N . ALA A 1 86 ? -8.033 4.718 8.625 1.00 87.00 86 ALA A N 1
ATOM 679 C CA . ALA A 1 86 ? -8.357 5.048 7.240 1.00 87.00 86 ALA A CA 1
ATOM 680 C C . ALA A 1 86 ? -8.239 6.554 6.973 1.00 87.00 86 ALA A C 1
ATOM 682 O O . ALA A 1 86 ? -7.631 6.943 5.977 1.00 87.00 86 ALA A O 1
ATOM 683 N N . GLU A 1 87 ? -8.767 7.393 7.866 1.00 89.38 87 GLU A N 1
ATOM 684 C CA . GLU A 1 87 ? -8.655 8.852 7.772 1.00 89.38 87 GLU A CA 1
ATOM 685 C C . GLU A 1 87 ? -7.199 9.316 7.836 1.00 89.38 87 GLU A C 1
ATOM 687 O O . GLU A 1 87 ? -6.775 10.134 7.019 1.00 89.38 87 GLU A O 1
ATOM 692 N N . HIS A 1 88 ? -6.397 8.732 8.729 1.00 87.50 88 HIS A N 1
ATOM 693 C CA . HIS A 1 88 ? -4.969 9.034 8.805 1.00 87.50 88 HIS A CA 1
ATOM 694 C C . HIS A 1 88 ? -4.249 8.704 7.487 1.00 87.50 88 HIS A C 1
ATOM 696 O O . HIS A 1 88 ? -3.564 9.553 6.918 1.00 87.50 88 HIS A O 1
ATOM 702 N N . VAL A 1 89 ? -4.465 7.501 6.941 1.00 86.06 89 VAL A N 1
ATOM 703 C CA . VAL A 1 89 ? -3.880 7.095 5.652 1.00 86.06 89 VAL A CA 1
ATOM 704 C C . VAL A 1 89 ? -4.361 8.003 4.516 1.00 86.06 89 VAL A C 1
ATOM 706 O O . VAL A 1 89 ? -3.562 8.387 3.663 1.00 86.06 89 VAL A O 1
ATOM 709 N N . ARG A 1 90 ? -5.642 8.390 4.496 1.00 86.81 90 ARG A N 1
ATOM 710 C CA . ARG A 1 90 ? -6.188 9.329 3.501 1.00 86.81 90 ARG A CA 1
ATOM 711 C C . ARG A 1 90 ? -5.557 10.713 3.591 1.00 86.81 90 ARG A C 1
ATOM 713 O O . ARG A 1 90 ? -5.277 11.294 2.545 1.00 86.81 90 ARG A O 1
ATOM 720 N N . GLY A 1 91 ? -5.304 11.213 4.797 1.00 85.81 91 GLY A N 1
ATOM 721 C CA . GLY A 1 91 ? -4.579 12.465 5.010 1.00 85.81 91 GLY A CA 1
ATOM 722 C C . GLY A 1 91 ? -3.180 12.420 4.394 1.00 85.81 91 GLY A C 1
ATOM 723 O O . GLY A 1 91 ? -2.794 13.326 3.657 1.00 85.81 91 GLY A O 1
ATOM 724 N N . GLU A 1 92 ? -2.457 11.316 4.591 1.00 83.62 92 GLU A N 1
ATOM 725 C CA . GLU A 1 92 ? -1.118 11.132 4.016 1.00 83.62 92 GLU A CA 1
ATOM 726 C C . GLU A 1 92 ? -1.131 10.991 2.484 1.00 83.62 92 GLU A C 1
ATOM 728 O O . GLU A 1 92 ? -0.200 11.445 1.810 1.00 83.62 92 GLU A O 1
ATOM 733 N N . LEU A 1 93 ? -2.201 10.434 1.898 1.00 83.94 93 LEU A N 1
ATOM 734 C CA . LEU A 1 93 ? -2.354 10.339 0.438 1.00 83.94 93 LEU A CA 1
ATOM 735 C C . LEU A 1 93 ? -2.335 11.710 -0.251 1.00 83.94 93 LEU A C 1
ATOM 737 O O . LEU A 1 93 ? -1.847 11.801 -1.377 1.00 83.94 93 LEU A O 1
ATOM 741 N N . VAL A 1 94 ? -2.818 12.773 0.406 1.00 82.69 94 VAL A N 1
ATOM 742 C CA . VAL A 1 94 ? -2.812 14.146 -0.142 1.00 82.69 94 VAL A CA 1
ATOM 743 C C . VAL A 1 94 ? -1.387 14.632 -0.422 1.00 82.69 94 VAL A C 1
ATOM 745 O 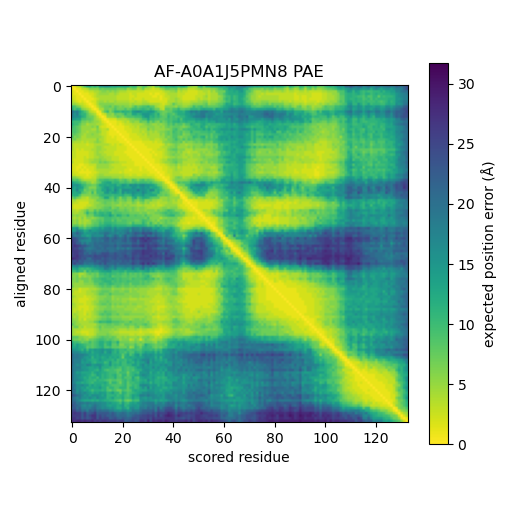O . VAL A 1 94 ? -1.154 15.415 -1.342 1.00 82.69 94 VAL A O 1
ATOM 748 N N . HIS A 1 95 ? -0.418 14.143 0.349 1.00 80.94 95 HIS A N 1
ATOM 749 C CA . HIS A 1 95 ? 0.990 14.506 0.228 1.00 80.94 95 HIS A CA 1
ATOM 750 C C . HIS A 1 95 ? 1.818 13.492 -0.572 1.00 80.94 95 HIS A C 1
ATOM 752 O O . HIS A 1 95 ? 3.020 13.695 -0.766 1.00 80.94 95 HIS A O 1
ATOM 758 N N . ALA A 1 96 ? 1.202 12.402 -1.026 1.00 85.44 96 ALA A N 1
ATOM 759 C CA . ALA A 1 96 ? 1.868 11.343 -1.762 1.00 85.44 96 ALA A CA 1
ATOM 760 C C . ALA A 1 96 ? 1.793 11.577 -3.278 1.00 85.44 96 ALA A C 1
ATOM 762 O O . ALA A 1 96 ? 0.822 12.113 -3.812 1.00 85.44 96 ALA A O 1
ATOM 763 N N . LEU A 1 97 ? 2.830 11.150 -4.001 1.00 84.88 97 LEU A N 1
ATOM 764 C CA . LEU A 1 97 ? 2.874 11.270 -5.455 1.00 84.88 97 LEU A CA 1
ATOM 765 C C . LEU A 1 97 ? 2.062 10.141 -6.101 1.00 84.88 97 LEU A C 1
ATOM 767 O O . LEU A 1 97 ? 2.422 8.975 -5.924 1.00 84.88 97 LEU A O 1
ATOM 771 N N . PRO A 1 98 ? 1.010 10.437 -6.884 1.00 86.69 98 PRO A N 1
ATOM 772 C CA . PRO A 1 98 ? 0.273 9.402 -7.591 1.00 86.69 98 PRO A CA 1
ATOM 773 C C . PRO A 1 98 ? 1.142 8.784 -8.691 1.00 86.69 98 PRO A C 1
ATOM 775 O O . PRO A 1 98 ? 1.748 9.486 -9.510 1.00 86.69 98 PRO A O 1
ATOM 778 N N . ILE A 1 99 ? 1.164 7.456 -8.740 1.00 84.12 99 ILE A N 1
ATOM 779 C CA . ILE A 1 99 ? 1.856 6.701 -9.778 1.00 84.12 99 ILE A CA 1
ATOM 780 C C . ILE A 1 99 ? 0.853 6.265 -10.841 1.00 84.12 99 ILE A C 1
ATOM 782 O O . ILE A 1 99 ? -0.158 5.625 -10.561 1.00 84.12 99 ILE A O 1
ATOM 786 N N . ASN A 1 100 ? 1.156 6.611 -12.089 1.00 81.06 100 ASN A N 1
ATOM 787 C CA . ASN A 1 100 ? 0.395 6.224 -13.269 1.00 81.06 100 ASN A CA 1
ATOM 788 C C . ASN A 1 100 ? 1.335 5.649 -14.339 1.00 81.06 100 ASN A C 1
ATOM 790 O O . ASN A 1 100 ? 2.559 5.786 -14.250 1.00 81.06 100 ASN A O 1
ATOM 794 N N . HIS A 1 101 ? 0.768 5.032 -15.380 1.00 72.75 101 HIS A N 1
ATOM 795 C CA . HIS A 1 101 ? 1.549 4.447 -16.476 1.00 72.75 101 HIS A CA 1
ATOM 796 C C . HIS A 1 101 ? 2.517 5.448 -17.135 1.00 72.75 101 HIS A C 1
ATOM 798 O O . HIS A 1 101 ? 3.624 5.069 -17.511 1.00 72.75 101 HIS A O 1
ATOM 804 N N . ALA A 1 102 ? 2.143 6.729 -17.223 1.00 68.25 102 ALA A N 1
ATOM 805 C CA . ALA A 1 102 ? 2.963 7.772 -17.843 1.00 68.25 102 ALA A CA 1
ATOM 806 C C . ALA A 1 102 ? 4.219 8.136 -17.023 1.00 68.25 102 ALA A C 1
ATOM 808 O O . ALA A 1 102 ? 5.260 8.471 -17.592 1.00 68.25 102 ALA A O 1
ATOM 809 N N . ASN A 1 103 ? 4.138 8.059 -15.692 1.00 69.94 103 ASN A N 1
ATOM 810 C CA . ASN A 1 103 ? 5.230 8.403 -14.779 1.00 69.94 103 ASN A CA 1
ATOM 811 C C . ASN A 1 103 ? 6.095 7.195 -14.392 1.00 69.94 103 ASN A C 1
ATOM 813 O O . ASN A 1 103 ? 7.250 7.376 -14.000 1.00 69.94 103 ASN A O 1
ATOM 817 N N . LEU A 1 104 ? 5.569 5.974 -14.539 1.00 66.75 104 LEU A N 1
ATOM 818 C CA . LEU A 1 104 ? 6.285 4.728 -14.253 1.00 66.75 104 LEU A CA 1
ATOM 819 C C . LEU A 1 104 ? 7.468 4.506 -15.218 1.00 66.75 104 LEU A C 1
ATOM 821 O O . LEU A 1 104 ? 8.533 4.025 -14.829 1.00 66.75 104 LEU A O 1
ATOM 825 N N . ASP A 1 105 ? 7.293 4.920 -16.473 1.00 61.66 105 ASP A N 1
ATOM 826 C CA . ASP A 1 105 ? 8.160 4.542 -17.595 1.00 61.66 105 ASP A CA 1
ATOM 827 C C . ASP A 1 105 ? 9.378 5.439 -17.770 1.00 61.66 105 ASP A C 1
ATOM 829 O O . ASP A 1 105 ? 10.389 5.023 -18.333 1.00 61.66 105 ASP A O 1
ATOM 833 N N . LYS A 1 106 ? 9.320 6.653 -17.223 1.00 60.72 106 LYS A N 1
ATOM 834 C CA . LYS A 1 106 ? 10.392 7.651 -17.330 1.00 60.72 106 LYS A CA 1
ATOM 835 C C . LYS A 1 106 ? 11.604 7.342 -16.451 1.00 60.72 106 LYS A C 1
ATOM 837 O O . LYS A 1 106 ? 12.599 8.055 -16.506 1.00 60.72 106 LYS A O 1
ATOM 842 N N . ARG A 1 107 ? 11.523 6.314 -15.602 1.00 60.16 107 ARG A N 1
ATOM 843 C CA . ARG A 1 107 ? 12.501 6.068 -14.531 1.00 60.16 107 ARG A CA 1
ATOM 844 C C . ARG A 1 107 ? 13.254 4.736 -14.656 1.00 60.16 107 ARG A C 1
ATOM 846 O O . ARG A 1 107 ? 14.001 4.387 -13.741 1.00 60.16 107 ARG A O 1
ATOM 853 N N . VAL A 1 108 ? 13.056 3.991 -15.749 1.00 61.97 108 VAL A N 1
ATOM 854 C CA . VAL A 1 108 ? 13.740 2.721 -16.059 1.00 61.97 108 VAL A CA 1
ATOM 855 C C . VAL A 1 108 ? 14.114 2.722 -17.542 1.00 61.97 108 VAL A C 1
ATOM 857 O O . VAL A 1 108 ? 13.246 2.909 -18.393 1.00 61.97 108 VAL A O 1
ATOM 860 N N . ALA A 1 109 ? 15.396 2.524 -17.863 1.00 63.94 109 ALA A N 1
ATOM 861 C CA . ALA A 1 109 ? 15.851 2.520 -19.251 1.00 63.94 109 ALA A CA 1
ATOM 862 C C . ALA A 1 109 ? 15.175 1.384 -20.036 1.00 63.94 109 ALA A C 1
ATOM 864 O O . ALA A 1 109 ? 15.040 0.270 -19.536 1.00 63.94 109 ALA A O 1
ATOM 865 N N . TRP A 1 110 ? 14.727 1.661 -21.261 1.00 62.88 110 TRP A N 1
ATOM 866 C CA . TRP A 1 110 ? 13.870 0.750 -22.028 1.00 62.88 110 TRP A CA 1
ATOM 867 C C . TRP A 1 110 ? 14.463 -0.657 -22.224 1.00 62.88 110 TRP A C 1
ATOM 869 O O . TRP A 1 110 ? 13.720 -1.635 -22.211 1.00 62.88 110 TRP A O 1
ATOM 879 N N . TRP A 1 111 ? 15.792 -0.759 -22.303 1.00 65.50 111 TRP A N 1
ATOM 880 C CA . TRP A 1 111 ? 16.533 -1.997 -22.544 1.00 65.50 111 TRP A CA 1
ATOM 881 C C . TRP A 1 111 ? 16.649 -2.928 -21.320 1.00 65.50 111 TRP A C 1
ATOM 883 O O . TRP A 1 111 ? 16.773 -4.134 -21.500 1.00 65.50 111 TRP A O 1
ATOM 893 N N . ILE A 1 112 ? 16.538 -2.423 -20.079 1.00 66.94 112 ILE A N 1
ATOM 894 C CA . ILE A 1 112 ? 16.562 -3.266 -18.856 1.00 66.94 112 ILE A CA 1
ATOM 895 C C . ILE A 1 112 ? 15.178 -3.780 -18.435 1.00 66.94 112 ILE A C 1
ATOM 897 O O . ILE A 1 112 ? 15.066 -4.677 -17.601 1.00 66.94 112 ILE A O 1
ATOM 901 N N . ARG A 1 113 ? 14.104 -3.230 -19.007 1.00 66.44 113 ARG A N 1
ATOM 902 C CA . ARG A 1 113 ? 12.711 -3.548 -18.647 1.00 66.44 113 ARG A CA 1
ATOM 903 C C . ARG A 1 113 ? 12.340 -5.030 -18.778 1.00 66.44 113 ARG A C 1
ATOM 905 O O . ARG A 1 113 ? 11.712 -5.523 -17.841 1.00 66.44 113 ARG A O 1
ATOM 912 N N . PRO A 1 114 ? 12.703 -5.760 -19.854 1.00 69.94 114 PRO A N 1
ATOM 913 C CA . PRO A 1 114 ? 12.338 -7.174 -19.962 1.00 69.94 114 PRO A CA 1
ATOM 914 C C . PRO A 1 114 ? 13.028 -8.038 -18.898 1.00 69.94 114 PRO A C 1
ATOM 916 O O . PRO A 1 114 ? 12.397 -8.928 -18.335 1.00 69.94 114 PRO A O 1
ATOM 919 N N . LEU A 1 115 ? 14.285 -7.735 -18.558 1.00 73.69 115 LEU A N 1
ATOM 920 C CA . LEU A 1 115 ? 15.050 -8.472 -17.548 1.00 73.69 115 LEU A CA 1
ATOM 921 C C . LEU A 1 115 ? 14.481 -8.267 -16.138 1.00 73.69 115 LEU A C 1
ATOM 923 O O . LEU A 1 115 ? 14.311 -9.225 -15.388 1.00 73.69 115 LEU A O 1
ATOM 927 N N . VAL A 1 116 ? 14.108 -7.030 -15.804 1.00 67.88 116 VAL A N 1
ATOM 928 C CA . VAL A 1 116 ? 13.436 -6.705 -14.537 1.00 67.88 116 VAL A CA 1
ATOM 929 C C . VAL A 1 116 ? 12.066 -7.386 -14.443 1.00 67.88 116 VAL A C 1
ATOM 931 O O . VAL A 1 116 ? 11.730 -7.934 -13.396 1.00 67.88 116 VAL A O 1
ATOM 934 N N . ALA A 1 117 ? 11.280 -7.381 -15.523 1.00 68.31 117 ALA A N 1
ATOM 935 C CA . ALA A 1 117 ? 9.972 -8.035 -15.544 1.00 68.31 117 ALA A CA 1
ATOM 936 C C . ALA A 1 117 ? 10.088 -9.558 -15.362 1.00 68.31 117 ALA A C 1
ATOM 938 O O . ALA A 1 117 ? 9.311 -10.148 -14.615 1.00 68.31 117 ALA A O 1
ATOM 939 N N . LEU A 1 118 ? 11.080 -10.190 -15.997 1.00 73.06 118 LEU A N 1
ATOM 940 C CA . LEU A 1 118 ? 11.364 -11.614 -15.825 1.00 73.06 118 LEU A CA 1
ATOM 941 C C . LEU A 1 118 ? 11.771 -11.938 -14.379 1.00 73.06 118 LEU A C 1
ATOM 943 O O . LEU A 1 118 ? 11.236 -12.878 -13.796 1.00 73.06 118 LEU A O 1
ATOM 947 N N . ALA A 1 119 ? 12.657 -11.133 -13.785 1.00 69.12 119 ALA A N 1
ATOM 948 C CA . ALA A 1 119 ? 13.075 -11.297 -12.394 1.00 69.12 119 ALA A CA 1
ATOM 949 C C . ALA A 1 119 ? 11.901 -11.139 -11.413 1.00 69.12 119 ALA A C 1
ATOM 951 O O . ALA A 1 119 ? 11.754 -11.948 -10.500 1.00 69.12 119 ALA A O 1
ATOM 952 N N . ALA A 1 120 ? 11.024 -10.152 -11.629 1.00 65.44 120 ALA A N 1
ATOM 953 C CA . ALA A 1 120 ? 9.826 -9.958 -10.813 1.00 65.44 120 ALA A CA 1
ATOM 954 C C . ALA A 1 120 ? 8.849 -11.141 -10.930 1.00 65.44 120 ALA A C 1
ATOM 956 O O . ALA A 1 120 ? 8.336 -11.614 -9.921 1.00 65.44 120 ALA A O 1
ATOM 957 N N . ARG A 1 121 ? 8.633 -11.673 -12.141 1.00 68.31 121 ARG A N 1
ATOM 958 C CA . ARG A 1 121 ? 7.781 -12.856 -12.357 1.00 68.31 121 ARG A CA 1
ATOM 959 C C . ARG A 1 121 ? 8.340 -14.109 -11.696 1.00 68.31 121 ARG A C 1
ATOM 961 O O . ARG A 1 121 ? 7.585 -14.841 -11.069 1.00 68.31 121 ARG A O 1
ATOM 968 N N . LEU A 1 122 ? 9.647 -14.338 -11.812 1.00 66.69 122 LEU A N 1
ATOM 969 C CA . LEU A 1 122 ? 10.335 -15.429 -11.118 1.00 66.69 122 LEU A CA 1
ATOM 970 C C . LEU A 1 122 ? 10.196 -15.293 -9.601 1.00 66.69 122 LEU A C 1
ATOM 972 O O . LEU A 1 122 ? 9.870 -16.266 -8.932 1.00 66.69 122 LEU A O 1
ATOM 976 N N . PHE A 1 123 ? 10.366 -14.082 -9.070 1.00 64.25 123 PHE A N 1
ATOM 977 C CA . PHE A 1 123 ? 10.185 -13.805 -7.650 1.00 64.25 123 PHE A CA 1
ATOM 978 C C . PHE A 1 123 ? 8.753 -14.099 -7.179 1.00 64.25 123 PHE A C 1
ATOM 980 O O . PHE A 1 123 ? 8.573 -14.809 -6.194 1.00 64.25 123 PHE A O 1
ATOM 987 N N . ILE A 1 124 ? 7.733 -13.639 -7.916 1.00 63.00 124 ILE A N 1
ATOM 988 C CA . ILE A 1 124 ? 6.319 -13.929 -7.621 1.00 63.00 124 ILE A CA 1
ATOM 989 C C . ILE A 1 124 ? 6.027 -15.432 -7.724 1.00 63.00 124 ILE A C 1
ATOM 991 O O . ILE A 1 124 ? 5.299 -15.963 -6.893 1.00 63.00 124 ILE A O 1
ATOM 995 N N . ALA A 1 125 ? 6.587 -16.133 -8.713 1.00 64.56 125 ALA A N 1
ATOM 996 C CA . ALA A 1 125 ? 6.378 -17.569 -8.893 1.00 64.56 125 ALA A CA 1
ATOM 997 C C . ALA A 1 125 ? 6.995 -18.391 -7.750 1.00 64.56 125 ALA A C 1
ATOM 999 O O . ALA A 1 125 ? 6.345 -19.291 -7.221 1.00 64.56 125 ALA A O 1
ATOM 1000 N N . ILE A 1 126 ? 8.215 -18.049 -7.328 1.00 55.69 126 ILE A N 1
ATOM 1001 C CA . ILE A 1 126 ? 8.884 -18.677 -6.180 1.00 55.69 126 ILE A CA 1
ATOM 1002 C C . ILE A 1 126 ? 8.105 -18.381 -4.889 1.00 55.69 126 ILE A C 1
ATOM 1004 O O . ILE A 1 126 ? 7.849 -19.285 -4.098 1.00 55.69 126 ILE A O 1
ATOM 1008 N N . ALA A 1 127 ? 7.657 -17.138 -4.712 1.00 54.16 127 ALA A N 1
ATOM 1009 C CA . ALA A 1 127 ? 6.846 -16.713 -3.575 1.00 54.16 127 ALA A CA 1
ATOM 1010 C C . ALA A 1 127 ? 5.458 -17.376 -3.515 1.00 54.16 127 ALA A C 1
ATOM 1012 O O . ALA A 1 127 ? 4.985 -17.743 -2.443 1.00 54.16 127 ALA A O 1
ATOM 1013 N N . GLY A 1 128 ? 4.791 -17.526 -4.660 1.00 47.81 128 GLY A N 1
ATOM 1014 C CA . GLY A 1 128 ? 3.470 -18.146 -4.776 1.00 47.81 128 GLY A CA 1
ATOM 1015 C C . GLY A 1 128 ? 3.503 -19.673 -4.688 1.00 47.81 128 GLY A C 1
ATOM 1016 O O . GLY A 1 128 ? 2.527 -20.276 -4.247 1.00 47.81 128 GLY A O 1
ATOM 1017 N N . GLY A 1 129 ? 4.625 -20.301 -5.057 1.00 44.19 129 GLY A N 1
ATOM 1018 C CA . GLY A 1 129 ? 4.834 -21.750 -4.974 1.00 44.19 129 GLY A CA 1
ATOM 1019 C C . GLY A 1 129 ? 4.986 -22.290 -3.547 1.00 44.19 129 GLY A C 1
ATOM 1020 O O . GLY A 1 129 ? 4.765 -23.477 -3.323 1.00 44.19 129 GLY A O 1
ATOM 1021 N N . ALA A 1 130 ? 5.281 -21.433 -2.565 1.00 40.31 130 ALA A N 1
ATOM 1022 C CA . ALA A 1 130 ? 5.400 -21.812 -1.153 1.00 40.31 130 ALA A CA 1
ATOM 1023 C C . ALA A 1 130 ? 4.050 -22.089 -0.452 1.00 40.31 130 ALA A C 1
ATOM 1025 O O . ALA A 1 130 ? 4.025 -22.406 0.731 1.00 40.31 130 ALA A O 1
ATOM 1026 N N . ARG A 1 131 ? 2.918 -21.981 -1.165 1.00 38.56 131 ARG A N 1
ATOM 1027 C CA . ARG A 1 131 ? 1.556 -22.162 -0.626 1.00 38.56 131 ARG A CA 1
ATOM 1028 C C . ARG A 1 131 ? 1.063 -23.621 -0.602 1.00 38.56 131 ARG A C 1
ATOM 1030 O O . ARG A 1 131 ? -0.084 -23.846 -0.234 1.00 38.56 131 ARG A O 1
ATOM 1037 N N . ASN A 1 132 ? 1.905 -24.579 -1.006 1.00 33.44 132 ASN A N 1
ATOM 1038 C CA . ASN A 1 132 ? 1.577 -26.007 -1.121 1.00 33.44 132 ASN A CA 1
ATOM 1039 C C . ASN A 1 132 ? 2.383 -26.900 -0.153 1.00 33.44 132 ASN A C 1
ATOM 1041 O O . ASN A 1 132 ? 2.887 -27.940 -0.575 1.00 33.44 132 ASN A O 1
ATOM 1045 N N . TYR A 1 133 ? 2.502 -26.511 1.119 1.00 33.75 133 TYR A N 1
ATOM 1046 C CA . TYR A 1 133 ? 2.882 -27.419 2.211 1.00 33.75 133 TYR A CA 1
ATOM 1047 C C . TYR A 1 133 ? 2.081 -27.103 3.470 1.00 33.75 133 TYR A C 1
ATOM 1049 O O . TYR A 1 133 ? 1.939 -25.897 3.778 1.00 33.75 133 TYR A O 1
#

Secondary structure (DSSP, 8-state):
---EEEEES--S-HHHHHHHHHHHHHHHHTT-EEEEE-SS----EEEEETTTEEEEES--S-HHHHHH----EEEE--HHHHHHHHHHHHHHHTTSEEE-HHHHGGGS-TTTHHHHHHHHHHHHHHHHHTT--

Mean predicted aligned error: 11.28 Å

Radius of gyration: 15.92 Å; Cα contacts (8 Å, |Δi|>4): 159; chains: 1; bounding box: 33×42×38 Å

pLDDT: mean 70.72, std 14.62, range [33.44, 89.38]

Foldseek 3Di:
DEAEEEEAPDDPDPLVVLLVLLVVVVCVVVVYWYWHQDDDDDQWDKDADPLQKMKTWRDDPALVCVPDPPIDIDIGRDSVVSVVVVVVVVVRRVRTHTDDPVNSPVPDPPVCNVVSNVVSVVRVCVSVVVPPD

Nearest PDB structures (foldseek):
  4ggj-assembly1_A  TM=7.754E-01  e=5.949E-03  Mus musculus
  6ehi-assembly5_J  TM=6.444E-01  e=3.781E-02  Helicobacter pylori
  4u1r-assembly1_D  TM=5.685E-01  e=9.777E-01  Homo sapiens
  9mf6-assembly1_C  TM=5.935E-01  e=4.815E+00  Trichomonas vaginalis G3
  5lbz-assembly1_A  TM=3.740E-01  e=2.240E+00  Homo sapiens

Organism: NCBI:txid410659